Protein AF-A0A314LDI9-F1 (afdb_monomer_lite)

pLDDT: mean 83.43, std 11.86, range [40.5, 95.69]

Foldseek 3Di:
DVVVVVVLVVVVVVLCLVLLDDDDDDDDPDCVVSVVSVVVVCVVPDDQWDAAPVRDIDGDPVRVVVRVCVVVVCVVPPDDDPDPCVVVVVPDDPQDPVNVCVVPDQDDLVRVLVVLVPADLSDRDDVVRDGSVCCNVCVVPCSVVVSVVD

Organism: Nicotiana attenuata (NCBI:txid49451)

Secondary structure (DSSP, 8-state):
-HHHHHHHHHHHHHHHHHHT-----S--S-THHHHHHHHHHHHHH---EEE-TTS-EEESHHHHHHHHHHHHHHHHT-------THHHHTS-----HHHHHHHTSPPPHHHHHHHHHHS-TTPPP-TT---HHHHHHSHHHHHHHHHHH-

Radiu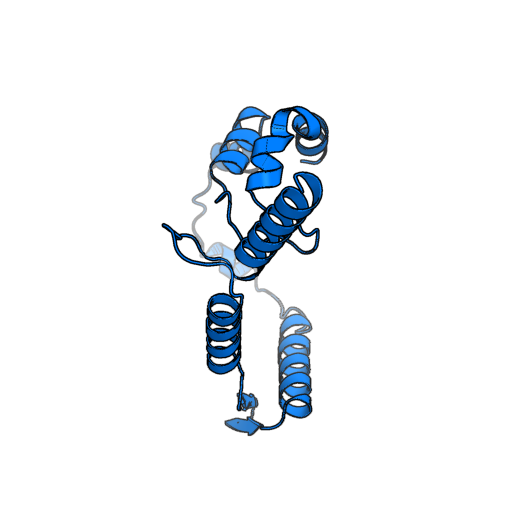s of gyration: 24.0 Å; chains: 1; bounding box: 59×50×47 Å

InterPro domains:
  IPR052343 Diverse Retrotransposon and Effector-Associated Protein [PTHR46890] (21-144)

Sequence (150 aa):
QAEYIKWMTMQDSILKQKANIKWFEEGDSNTKYFHSLIRERRRRLQIHKIKDHKERWVEGEDNIAKAAIRHFHKRYNIKHQFIDNDILECIPRTITEEDNIALTSIPNTEEIKDVVFEMGANSAAGPDGFNGTFFQKCWDIIKEDITNFV

Structure (mmCIF, N/CA/C/O backbone):
data_AF-A0A314LDI9-F1
#
_entry.id   AF-A0A314LDI9-F1
#
loop_
_atom_site.group_PDB
_atom_site.id
_atom_site.type_symbol
_atom_site.label_atom_id
_atom_site.label_alt_id
_atom_site.label_comp_id
_atom_site.label_asym_id
_atom_site.label_entity_id
_atom_site.label_seq_id
_atom_site.pdbx_PDB_ins_code
_atom_site.Cartn_x
_atom_site.Cartn_y
_atom_site.Cartn_z
_atom_site.occupancy
_atom_site.B_iso_or_equiv
_atom_site.auth_seq_id
_atom_site.auth_comp_id
_atom_site.auth_asym_id
_atom_site.auth_atom_id
_atom_site.pdbx_PDB_model_num
ATOM 1 N N . GLN A 1 1 ? 29.787 28.994 -0.633 1.00 59.50 1 GLN A N 1
ATOM 2 C CA . GLN A 1 1 ? 30.178 27.620 -0.228 1.00 59.50 1 GLN A CA 1
ATOM 3 C C . GLN A 1 1 ? 29.095 26.918 0.593 1.00 59.50 1 GLN A C 1
ATOM 5 O O . GLN A 1 1 ? 28.733 25.810 0.228 1.00 59.50 1 GLN A O 1
ATOM 10 N N . ALA A 1 2 ? 28.520 27.551 1.625 1.00 72.00 2 ALA A N 1
ATOM 11 C CA . ALA A 1 2 ? 27.464 26.945 2.451 1.00 72.00 2 ALA A CA 1
ATOM 12 C C . ALA A 1 2 ? 26.182 26.555 1.678 1.00 72.00 2 ALA A C 1
ATOM 14 O O . ALA A 1 2 ? 25.649 25.469 1.888 1.00 72.00 2 ALA A O 1
ATOM 15 N N . GLU A 1 3 ? 25.714 27.387 0.740 1.00 78.50 3 GLU A N 1
ATOM 16 C CA . GLU A 1 3 ? 24.519 27.065 -0.062 1.00 78.50 3 GLU A CA 1
ATOM 17 C C . GLU A 1 3 ? 24.718 25.853 -0.975 1.00 78.50 3 GLU A C 1
ATOM 19 O O . GLU A 1 3 ? 23.840 25.003 -1.076 1.00 78.50 3 GLU A O 1
ATOM 24 N N . TYR A 1 4 ? 25.889 25.737 -1.601 1.00 77.44 4 TYR A N 1
ATOM 25 C CA . TYR A 1 4 ? 26.214 24.608 -2.471 1.00 77.44 4 TYR A CA 1
ATOM 26 C C . TYR A 1 4 ? 26.200 23.279 -1.702 1.00 77.44 4 TYR A C 1
ATOM 28 O O . TYR A 1 4 ? 25.610 22.304 -2.161 1.00 77.44 4 TYR A O 1
ATOM 36 N N . ILE A 1 5 ? 26.780 23.261 -0.496 1.00 80.94 5 ILE A N 1
ATOM 37 C CA . ILE A 1 5 ? 26.771 22.082 0.382 1.00 80.94 5 ILE A CA 1
ATOM 38 C C . ILE A 1 5 ? 25.332 21.708 0.756 1.00 80.94 5 ILE A C 1
ATOM 40 O O . ILE A 1 5 ? 24.959 20.544 0.644 1.00 80.94 5 ILE A O 1
ATOM 44 N N . LYS A 1 6 ? 24.495 22.692 1.111 1.00 84.00 6 LYS A N 1
ATOM 45 C CA . LYS A 1 6 ? 23.076 22.468 1.430 1.00 84.00 6 LYS A CA 1
ATOM 46 C C . LYS A 1 6 ? 22.318 21.808 0.272 1.00 84.00 6 LYS A C 1
ATOM 48 O O . LYS A 1 6 ? 21.578 20.851 0.500 1.00 84.00 6 LYS A O 1
ATOM 53 N N . TRP A 1 7 ? 22.500 22.296 -0.956 1.00 82.69 7 TRP A N 1
ATOM 54 C CA . TRP A 1 7 ? 21.855 21.720 -2.140 1.00 82.69 7 TRP A CA 1
ATOM 55 C C . TRP A 1 7 ? 22.345 20.300 -2.441 1.00 82.69 7 TRP A C 1
ATOM 57 O O . TRP A 1 7 ? 21.522 19.436 -2.742 1.00 82.69 7 TRP A O 1
ATOM 67 N N . MET A 1 8 ? 23.643 20.031 -2.282 1.00 80.81 8 MET A N 1
ATOM 68 C CA . MET A 1 8 ? 24.206 18.686 -2.444 1.00 80.81 8 MET A CA 1
ATOM 69 C C . MET A 1 8 ? 23.630 17.695 -1.427 1.00 80.81 8 MET A C 1
ATOM 71 O O . MET A 1 8 ? 23.130 16.642 -1.815 1.00 80.81 8 MET A O 1
ATOM 75 N N . THR A 1 9 ? 23.588 18.058 -0.140 1.00 80.81 9 THR A N 1
ATOM 76 C CA . THR A 1 9 ? 22.991 17.206 0.903 1.00 80.81 9 THR A CA 1
ATOM 77 C C . THR A 1 9 ? 21.504 16.941 0.646 1.00 80.81 9 THR A C 1
ATOM 79 O O . THR A 1 9 ? 21.021 15.827 0.859 1.00 80.81 9 THR A O 1
ATOM 82 N N . MET A 1 10 ? 20.766 17.941 0.153 1.00 80.50 10 MET A N 1
ATOM 83 C CA . MET A 1 10 ? 19.355 17.786 -0.212 1.00 80.50 10 MET A CA 1
ATOM 84 C C . MET A 1 10 ? 19.176 16.818 -1.389 1.00 80.50 10 MET A C 1
ATOM 86 O O . MET A 1 10 ? 18.329 15.926 -1.336 1.00 80.50 10 MET A O 1
ATOM 90 N N . GLN A 1 11 ? 19.991 16.958 -2.436 1.00 81.00 11 GLN A N 1
ATOM 91 C CA . GLN A 1 11 ? 19.962 16.073 -3.597 1.00 81.00 11 GLN A CA 1
ATOM 92 C C . GLN A 1 11 ? 20.290 14.622 -3.214 1.00 81.00 11 GLN A C 1
ATOM 94 O O . GLN A 1 11 ? 19.584 13.707 -3.644 1.00 81.00 11 GLN A O 1
ATOM 99 N N . ASP A 1 12 ? 21.297 14.407 -2.368 1.00 77.19 12 ASP A N 1
ATOM 100 C CA . ASP A 1 12 ? 21.671 13.077 -1.879 1.00 77.19 12 ASP A CA 1
ATOM 101 C C . ASP A 1 12 ? 20.546 12.441 -1.046 1.00 77.19 12 ASP A C 1
ATOM 103 O O . ASP A 1 12 ? 20.223 11.263 -1.225 1.00 77.19 12 ASP A O 1
ATOM 107 N N . SER A 1 13 ? 19.873 13.231 -0.200 1.00 73.94 13 SER A N 1
ATOM 108 C CA . SER A 1 13 ? 18.698 12.789 0.564 1.00 73.94 13 SER A CA 1
ATOM 109 C C . SER A 1 13 ? 17.542 12.351 -0.349 1.00 73.94 13 SER A C 1
ATOM 111 O O . SER A 1 13 ? 16.964 11.275 -0.160 1.00 73.94 13 SER A O 1
ATOM 113 N N . ILE A 1 14 ? 17.251 13.121 -1.405 1.00 76.75 14 ILE A N 1
ATOM 114 C CA . ILE A 1 14 ? 16.222 12.779 -2.401 1.00 76.75 14 ILE A CA 1
ATOM 115 C C . ILE A 1 14 ? 16.591 11.493 -3.153 1.00 76.75 14 ILE A C 1
ATOM 117 O O . ILE A 1 14 ? 15.738 10.627 -3.365 1.00 76.75 14 ILE A O 1
ATOM 121 N N . LEU A 1 15 ? 17.853 11.336 -3.565 1.00 72.81 15 LEU A N 1
ATOM 122 C CA . LEU A 1 15 ? 18.318 10.130 -4.256 1.00 72.81 15 LEU A CA 1
ATOM 123 C C . LEU A 1 15 ? 18.247 8.893 -3.352 1.00 72.81 15 LEU A C 1
ATOM 125 O O . LEU A 1 15 ? 17.818 7.833 -3.815 1.00 72.81 15 LEU A O 1
ATOM 129 N N . LYS A 1 16 ? 18.574 9.033 -2.061 1.00 71.62 16 LYS A N 1
ATOM 130 C CA . LYS A 1 16 ? 18.418 7.977 -1.051 1.00 71.62 16 LYS A CA 1
ATOM 131 C C . LYS A 1 16 ? 16.961 7.536 -0.913 1.00 71.62 16 LYS A C 1
ATOM 133 O O . LYS A 1 16 ? 16.689 6.334 -0.937 1.00 71.62 16 LYS A O 1
ATOM 138 N N . GLN A 1 17 ? 16.029 8.488 -0.821 1.00 69.69 17 GLN A N 1
ATOM 139 C CA . GLN A 1 17 ? 14.594 8.189 -0.772 1.00 69.69 17 GLN A CA 1
ATOM 140 C C . GLN A 1 17 ? 14.125 7.476 -2.047 1.00 69.69 17 GLN A C 1
ATOM 142 O O . GLN A 1 17 ? 13.512 6.413 -1.963 1.00 69.69 17 GLN A O 1
ATOM 147 N N . LYS A 1 18 ? 14.489 7.987 -3.232 1.00 70.62 18 LYS A N 1
ATOM 148 C CA . LYS A 1 18 ? 14.150 7.357 -4.523 1.00 70.62 18 LYS A CA 1
ATOM 149 C C . LYS A 1 18 ? 14.707 5.937 -4.662 1.00 70.62 18 LYS A C 1
ATOM 151 O O . LYS A 1 18 ? 14.069 5.086 -5.278 1.00 70.62 18 LYS A O 1
ATOM 156 N N . ALA A 1 19 ? 15.890 5.671 -4.112 1.00 68.25 19 ALA A N 1
ATOM 157 C CA . ALA A 1 19 ? 16.511 4.350 -4.147 1.00 68.25 19 ALA A CA 1
ATOM 158 C C . ALA A 1 19 ? 15.940 3.371 -3.096 1.00 68.25 19 ALA A C 1
ATOM 160 O O . ALA A 1 19 ? 16.085 2.158 -3.268 1.00 68.25 19 ALA A O 1
ATOM 161 N N . ASN A 1 20 ? 15.255 3.876 -2.061 1.00 67.00 20 ASN A N 1
ATOM 162 C CA . ASN A 1 20 ? 14.732 3.130 -0.911 1.00 67.00 20 ASN A CA 1
ATOM 163 C C . ASN A 1 20 ? 15.824 2.332 -0.157 1.00 67.00 20 ASN A C 1
ATOM 165 O O . ASN A 1 20 ? 15.717 1.119 0.029 1.00 67.00 20 ASN A O 1
ATOM 169 N N . ILE A 1 21 ? 16.914 3.010 0.227 1.00 65.44 21 ILE A N 1
ATOM 170 C CA . ILE A 1 21 ? 18.075 2.412 0.916 1.00 65.44 21 ILE A CA 1
ATOM 171 C C . ILE A 1 21 ? 18.068 2.798 2.405 1.00 65.44 21 ILE A C 1
ATOM 173 O O . ILE A 1 21 ? 18.092 3.982 2.745 1.00 65.44 21 ILE A O 1
ATOM 177 N N . LYS A 1 22 ? 18.063 1.790 3.294 1.00 56.78 22 LYS A N 1
ATOM 178 C CA . LYS A 1 22 ? 17.978 1.963 4.760 1.00 56.78 22 LYS A CA 1
ATOM 179 C C . LYS A 1 22 ? 19.324 2.231 5.460 1.00 56.78 22 LYS A C 1
ATOM 181 O O . LYS A 1 22 ? 19.318 2.922 6.470 1.00 56.78 22 LYS A O 1
ATOM 186 N N . TRP A 1 23 ? 20.451 1.743 4.936 1.00 53.34 23 TRP A N 1
ATOM 187 C CA . TRP A 1 23 ? 21.769 1.822 5.591 1.00 53.34 23 TRP A CA 1
ATOM 188 C C . TRP A 1 23 ? 22.779 2.608 4.749 1.00 53.34 23 TRP A C 1
ATOM 190 O O . TRP A 1 23 ? 22.959 2.310 3.570 1.00 53.34 23 TRP A O 1
ATOM 200 N N . PHE A 1 24 ? 23.428 3.602 5.357 1.00 48.34 24 PHE A N 1
ATOM 201 C CA . PHE A 1 24 ? 24.658 4.209 4.847 1.00 48.34 24 PHE A CA 1
ATOM 202 C C . PHE A 1 24 ? 25.450 4.750 6.042 1.00 48.34 24 PHE A C 1
ATOM 204 O O . PHE A 1 24 ? 25.070 5.774 6.606 1.00 48.34 24 PHE A O 1
ATOM 211 N N . GLU A 1 25 ? 26.505 4.043 6.436 1.00 47.12 25 GLU A N 1
ATOM 212 C CA . GLU A 1 25 ? 27.633 4.649 7.140 1.00 47.12 25 GLU A CA 1
ATOM 213 C C . GLU A 1 25 ? 28.677 4.966 6.068 1.00 47.12 25 GLU A C 1
ATOM 215 O O . GLU A 1 25 ? 29.105 4.074 5.347 1.00 47.12 25 GLU A O 1
ATOM 220 N N . GLU A 1 26 ? 28.952 6.264 5.935 1.00 46.72 26 GLU A N 1
ATOM 221 C CA . GLU A 1 26 ? 30.139 6.904 5.355 1.00 46.72 26 GLU A CA 1
ATOM 222 C C . GLU A 1 26 ? 30.717 6.369 4.029 1.00 46.72 26 GLU A C 1
ATOM 224 O O . GLU A 1 26 ? 31.231 5.260 3.936 1.00 46.72 26 GLU A O 1
ATOM 229 N N . GLY A 1 27 ? 30.797 7.242 3.016 1.00 43.03 27 GLY A N 1
ATOM 230 C CA . GLY A 1 27 ? 31.787 7.050 1.951 1.00 43.03 27 GLY A CA 1
ATOM 231 C C . GLY A 1 27 ? 31.401 7.542 0.564 1.00 43.03 27 GLY A C 1
ATOM 232 O O . GLY A 1 27 ? 30.993 6.759 -0.283 1.00 43.03 27 GLY A O 1
ATOM 233 N N . ASP A 1 28 ? 31.673 8.824 0.344 1.00 40.50 28 ASP A N 1
ATOM 234 C CA . ASP A 1 28 ? 31.987 9.469 -0.935 1.00 40.50 28 ASP A CA 1
ATOM 235 C C . ASP A 1 28 ? 30.847 9.849 -1.905 1.00 40.50 28 ASP A C 1
ATOM 237 O O . ASP A 1 28 ? 30.054 9.047 -2.409 1.00 40.50 28 ASP A O 1
ATOM 241 N N . SER A 1 29 ? 30.839 11.149 -2.209 1.00 53.12 29 SER A N 1
ATOM 242 C CA . SER A 1 29 ? 30.027 11.826 -3.210 1.00 53.12 29 SER A CA 1
ATOM 243 C C . SER A 1 29 ? 30.452 11.392 -4.612 1.00 53.12 29 SER A C 1
ATOM 245 O O . SER A 1 29 ? 31.115 12.119 -5.349 1.00 53.12 29 SER A O 1
ATOM 247 N N . ASN A 1 30 ? 30.020 10.207 -5.032 1.00 50.53 30 ASN A N 1
ATOM 248 C CA . ASN A 1 30 ? 29.928 9.893 -6.447 1.00 50.53 30 ASN A CA 1
ATOM 249 C C . ASN A 1 30 ? 28.762 8.938 -6.696 1.00 50.53 30 ASN A C 1
ATOM 251 O O . ASN A 1 30 ? 28.803 7.744 -6.399 1.00 50.53 30 ASN A O 1
ATOM 255 N N . THR A 1 31 ? 27.715 9.488 -7.305 1.00 64.00 31 THR A N 1
ATOM 256 C CA . THR A 1 31 ? 26.414 8.891 -7.650 1.00 64.00 31 THR A CA 1
ATOM 257 C C . THR A 1 31 ? 26.471 7.540 -8.382 1.00 64.00 31 THR A C 1
ATOM 259 O O . THR A 1 31 ? 25.434 6.904 -8.568 1.00 64.00 31 THR A O 1
ATOM 262 N N . LYS A 1 32 ? 27.657 7.052 -8.772 1.00 68.44 32 LYS A N 1
ATOM 263 C CA . LYS A 1 32 ? 27.896 5.736 -9.385 1.00 68.44 32 LYS A CA 1
ATOM 264 C C . LYS A 1 32 ? 27.342 4.578 -8.558 1.00 68.44 32 LYS A C 1
ATOM 266 O O . LYS A 1 32 ? 26.793 3.664 -9.162 1.00 68.44 32 LYS A O 1
ATOM 271 N N . TYR A 1 33 ? 27.439 4.617 -7.226 1.00 71.31 33 TYR A N 1
ATOM 272 C CA . TYR A 1 33 ? 26.883 3.563 -6.365 1.00 71.31 33 TYR A CA 1
ATOM 273 C C . TYR A 1 33 ? 25.351 3.505 -6.451 1.00 71.31 33 TYR A C 1
ATOM 275 O O . TYR A 1 33 ? 24.765 2.461 -6.727 1.00 71.31 33 TYR A O 1
ATOM 283 N N . PHE A 1 34 ? 24.673 4.647 -6.322 1.00 70.06 34 PHE A N 1
ATOM 284 C CA . PHE A 1 34 ? 23.219 4.690 -6.479 1.00 70.06 34 PHE A CA 1
ATOM 285 C C . PHE A 1 34 ? 22.792 4.343 -7.907 1.00 70.06 34 PHE A C 1
ATOM 287 O O . PHE A 1 34 ? 21.841 3.590 -8.097 1.00 70.06 34 PHE A O 1
ATOM 294 N N . HIS A 1 35 ? 23.508 4.826 -8.926 1.00 77.88 35 HIS A N 1
ATOM 295 C CA . HIS A 1 35 ? 23.228 4.474 -10.316 1.00 77.88 35 HIS A CA 1
ATOM 296 C C . HIS A 1 35 ? 23.456 2.985 -10.603 1.00 77.88 35 HIS A C 1
ATOM 298 O O . HIS A 1 35 ? 22.672 2.406 -11.358 1.00 77.88 35 HIS A O 1
ATOM 304 N N . SER A 1 36 ? 24.469 2.346 -10.007 1.00 81.62 36 SER A N 1
ATOM 305 C CA . SER A 1 36 ? 24.709 0.909 -10.166 1.00 81.62 36 SER A CA 1
ATOM 306 C C . SER A 1 36 ? 23.609 0.092 -9.493 1.00 81.62 36 SER A C 1
ATOM 308 O O . SER A 1 36 ? 23.055 -0.792 -10.143 1.00 81.62 36 SER A O 1
ATOM 310 N N . LEU A 1 37 ? 23.194 0.456 -8.275 1.00 79.56 37 LEU A N 1
ATOM 311 C CA . LEU A 1 37 ? 22.068 -0.176 -7.583 1.00 79.56 37 LEU A CA 1
ATOM 312 C C . LEU A 1 37 ? 20.743 0.018 -8.327 1.00 79.56 37 LEU A C 1
ATOM 314 O O . LEU A 1 37 ? 19.985 -0.935 -8.503 1.00 79.56 37 LEU A O 1
ATOM 318 N N . ILE A 1 38 ? 20.458 1.230 -8.814 1.00 76.44 38 ILE A N 1
ATOM 319 C CA . ILE A 1 38 ? 19.265 1.510 -9.624 1.00 76.44 38 ILE A CA 1
ATOM 320 C C . ILE A 1 38 ? 19.305 0.684 -10.910 1.00 76.44 38 ILE A C 1
ATOM 322 O O . ILE A 1 38 ? 18.289 0.108 -11.294 1.00 76.44 38 ILE A O 1
ATOM 326 N N . ARG A 1 39 ? 20.459 0.593 -11.580 1.00 84.06 39 ARG A N 1
ATOM 327 C CA . ARG A 1 39 ? 20.619 -0.198 -12.806 1.00 84.06 39 ARG A CA 1
ATOM 328 C C . ARG A 1 39 ? 20.452 -1.690 -12.542 1.00 84.06 39 ARG A C 1
ATOM 330 O O . ARG A 1 39 ? 19.765 -2.355 -13.311 1.00 84.06 39 ARG A O 1
ATOM 337 N N . GLU A 1 40 ? 21.033 -2.210 -11.466 1.00 85.75 40 GLU A N 1
ATOM 338 C CA . GLU A 1 40 ? 20.868 -3.603 -11.056 1.00 85.75 40 GLU A CA 1
ATOM 339 C C . GLU A 1 40 ? 19.401 -3.898 -10.735 1.00 85.75 40 GLU A C 1
ATOM 341 O O . GLU A 1 40 ? 18.834 -4.863 -11.244 1.00 85.75 40 GLU A O 1
ATOM 346 N N . ARG A 1 41 ? 18.750 -3.025 -9.960 1.00 82.25 41 ARG A N 1
ATOM 347 C CA . ARG A 1 41 ? 17.328 -3.139 -9.634 1.00 82.25 41 ARG A CA 1
ATOM 348 C C . ARG A 1 41 ? 16.462 -3.096 -10.890 1.00 82.25 41 ARG A C 1
ATOM 350 O O . ARG A 1 41 ? 15.614 -3.965 -11.040 1.00 82.25 41 ARG A O 1
ATOM 357 N N . ARG A 1 42 ? 16.708 -2.162 -11.814 1.00 84.38 42 ARG A N 1
ATOM 358 C CA . ARG A 1 42 ? 16.018 -2.099 -13.115 1.00 84.38 42 ARG A CA 1
ATOM 359 C C . ARG A 1 42 ? 16.213 -3.383 -13.914 1.00 84.38 42 ARG A C 1
ATOM 361 O O . ARG A 1 42 ? 15.233 -3.917 -14.405 1.00 84.38 42 ARG A O 1
ATOM 368 N N . ARG A 1 43 ? 17.440 -3.912 -13.985 1.00 85.69 43 ARG A N 1
ATOM 369 C CA . ARG A 1 43 ? 17.732 -5.173 -14.684 1.00 85.69 43 ARG A CA 1
ATOM 370 C C . ARG A 1 43 ? 16.989 -6.356 -14.060 1.00 85.69 43 ARG A C 1
ATOM 372 O O . ARG A 1 43 ? 16.430 -7.160 -14.787 1.00 85.69 43 ARG A O 1
ATOM 379 N N . ARG A 1 44 ? 16.973 -6.466 -12.727 1.00 84.38 44 ARG A N 1
ATOM 380 C CA . ARG A 1 44 ? 16.276 -7.552 -12.010 1.00 84.38 44 ARG A CA 1
ATOM 381 C C . ARG A 1 44 ? 14.753 -7.457 -12.121 1.00 84.38 44 ARG A C 1
ATOM 383 O O . ARG A 1 44 ? 14.093 -8.485 -12.152 1.00 84.38 44 ARG A O 1
ATOM 390 N N . LEU A 1 45 ? 14.206 -6.241 -12.146 1.00 84.81 45 LEU A N 1
ATOM 391 C CA . LEU A 1 45 ? 12.763 -5.995 -12.237 1.00 84.81 45 LEU A CA 1
ATOM 392 C C . LEU A 1 45 ? 12.248 -5.937 -13.682 1.00 84.81 45 LEU A C 1
ATOM 394 O O . LEU A 1 45 ? 11.040 -5.839 -13.887 1.00 84.81 45 LEU A O 1
ATOM 398 N N . GLN A 1 46 ? 13.132 -5.979 -14.681 1.00 87.06 46 GLN A N 1
ATOM 399 C CA . GLN A 1 46 ? 12.726 -5.958 -16.078 1.00 87.06 46 GLN A CA 1
ATOM 400 C C . GLN A 1 46 ? 12.017 -7.266 -16.437 1.00 87.06 46 GLN A C 1
ATOM 402 O O . GLN A 1 46 ? 12.575 -8.358 -16.347 1.00 87.06 46 GLN A O 1
ATOM 407 N N . ILE A 1 47 ? 10.773 -7.143 -16.888 1.00 89.69 47 ILE A N 1
ATOM 408 C CA . ILE A 1 47 ? 9.989 -8.275 -17.368 1.00 89.69 47 ILE A CA 1
ATOM 409 C C . ILE A 1 47 ? 10.373 -8.520 -18.828 1.00 89.69 47 ILE A C 1
ATOM 411 O O . ILE A 1 47 ? 9.957 -7.785 -19.718 1.00 89.69 47 ILE A O 1
ATOM 415 N N . HIS A 1 48 ? 11.183 -9.550 -19.075 1.00 90.12 48 HIS A N 1
ATOM 416 C CA . HIS A 1 48 ? 11.640 -9.887 -20.428 1.00 90.12 48 HIS A CA 1
ATOM 417 C C . HIS A 1 48 ? 10.576 -10.604 -21.263 1.00 90.12 48 HIS A C 1
ATOM 419 O O . HIS A 1 48 ? 10.491 -10.394 -22.470 1.00 90.12 48 HIS A O 1
ATOM 425 N N . LYS A 1 49 ? 9.778 -11.462 -20.620 1.00 92.94 49 LYS A N 1
ATOM 426 C CA . LYS A 1 49 ? 8.716 -12.233 -21.265 1.00 92.94 49 LYS A CA 1
ATOM 427 C C . LYS A 1 49 ? 7.650 -12.655 -20.267 1.00 92.94 49 LYS A C 1
ATOM 429 O O . LYS A 1 49 ? 7.957 -12.916 -19.105 1.00 92.94 49 LYS A O 1
ATOM 434 N N . ILE A 1 50 ? 6.413 -12.769 -20.733 1.00 94.31 50 ILE A N 1
ATOM 435 C CA . ILE A 1 50 ? 5.280 -13.284 -19.950 1.00 94.31 50 ILE A CA 1
ATOM 436 C C . ILE A 1 50 ? 4.554 -14.375 -20.733 1.00 94.31 50 ILE A C 1
ATOM 438 O O . ILE A 1 50 ? 4.633 -14.403 -21.959 1.00 94.31 50 ILE A O 1
ATOM 442 N N . LYS A 1 51 ? 3.833 -15.267 -20.048 1.00 92.31 51 LYS A N 1
ATOM 443 C CA . LYS A 1 51 ? 2.910 -16.196 -20.713 1.00 92.31 51 LYS A CA 1
ATOM 444 C C . LYS A 1 51 ? 1.527 -15.567 -20.842 1.00 92.31 51 LYS A C 1
ATOM 446 O O . LYS A 1 51 ? 1.006 -15.008 -19.878 1.00 92.31 51 LYS A O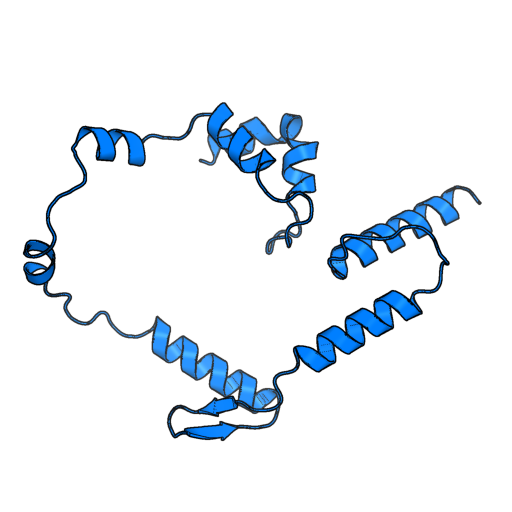 1
ATOM 451 N N . ASP A 1 52 ? 0.930 -15.665 -22.026 1.00 85.69 52 ASP A N 1
ATOM 452 C CA . ASP A 1 52 ? -0.473 -15.307 -22.218 1.00 85.69 52 ASP A CA 1
ATOM 453 C C . ASP A 1 52 ? -1.421 -16.406 -21.694 1.00 85.69 52 ASP A C 1
ATOM 455 O O . ASP A 1 52 ? -1.011 -17.488 -21.285 1.00 85.69 52 ASP A O 1
ATOM 459 N N . HIS A 1 53 ? -2.724 -16.125 -21.719 1.00 83.31 53 HIS A N 1
ATOM 460 C CA . HIS A 1 53 ? -3.794 -17.064 -21.351 1.00 83.31 53 HIS A CA 1
ATOM 461 C C . HIS A 1 53 ? -3.853 -18.349 -22.201 1.00 83.31 53 HIS A C 1
ATOM 463 O O . HIS A 1 53 ? -4.644 -19.231 -21.887 1.00 83.31 53 HIS A O 1
ATOM 469 N N . LYS A 1 54 ? -3.079 -18.436 -23.289 1.00 88.31 54 LYS A N 1
ATOM 470 C CA . LYS A 1 54 ? -2.921 -19.629 -24.133 1.00 88.31 54 LYS A CA 1
ATOM 471 C C . LYS A 1 54 ? -1.553 -20.288 -23.912 1.00 88.31 54 LYS A C 1
ATOM 473 O O . LYS A 1 54 ? -1.095 -21.032 -24.770 1.00 88.31 54 LYS A O 1
ATOM 478 N N . GLU A 1 55 ? -0.887 -19.955 -22.807 1.00 90.38 55 GLU A N 1
ATOM 479 C CA . GLU A 1 55 ? 0.446 -20.423 -22.417 1.00 90.38 55 GLU A CA 1
ATOM 480 C C . GLU A 1 55 ? 1.585 -20.065 -23.385 1.00 90.38 55 GLU A C 1
ATOM 482 O O . GLU A 1 55 ? 2.686 -20.613 -23.286 1.00 90.38 55 GLU A O 1
ATOM 487 N N . ARG A 1 56 ? 1.370 -19.107 -24.294 1.00 92.19 56 ARG A N 1
ATOM 488 C CA . ARG A 1 56 ? 2.391 -18.681 -25.258 1.00 92.19 56 ARG A CA 1
ATOM 489 C C . ARG A 1 56 ? 3.256 -17.583 -24.668 1.00 92.19 56 ARG A C 1
ATOM 491 O O . ARG A 1 56 ? 2.746 -16.662 -24.030 1.00 92.19 56 ARG A O 1
ATOM 498 N N . TRP A 1 57 ? 4.559 -17.657 -24.922 1.00 94.38 57 TRP A N 1
ATOM 499 C CA . TRP A 1 57 ? 5.489 -16.599 -24.543 1.00 94.38 57 TRP A CA 1
ATOM 500 C C . TRP A 1 57 ? 5.252 -15.344 -25.384 1.00 94.38 57 TRP A C 1
ATOM 502 O O . TRP A 1 57 ? 5.184 -15.400 -26.610 1.00 94.38 57 TRP A O 1
ATOM 512 N N . VAL A 1 58 ? 5.114 -14.215 -24.697 1.00 93.25 58 VAL A N 1
ATOM 513 C CA . V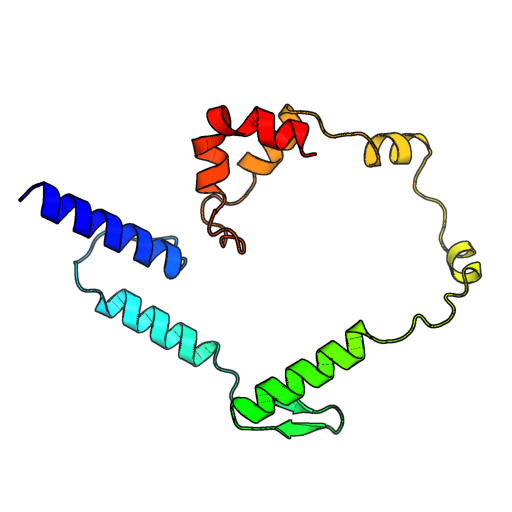AL A 1 58 ? 4.991 -12.877 -25.265 1.00 93.25 58 VAL A CA 1
ATOM 514 C C . VAL A 1 58 ? 6.238 -12.099 -24.880 1.00 93.25 58 VAL A C 1
ATOM 516 O O . VAL A 1 58 ? 6.554 -11.980 -23.695 1.00 93.25 58 VAL A O 1
ATOM 519 N N . GLU A 1 59 ? 6.917 -11.570 -25.891 1.00 93.56 59 GLU A N 1
ATOM 520 C CA . GLU A 1 59 ? 8.148 -10.793 -25.767 1.00 93.56 59 GLU A CA 1
ATOM 521 C C . GLU A 1 59 ? 7.966 -9.412 -26.414 1.00 93.56 59 GLU A C 1
ATOM 523 O O . GLU A 1 59 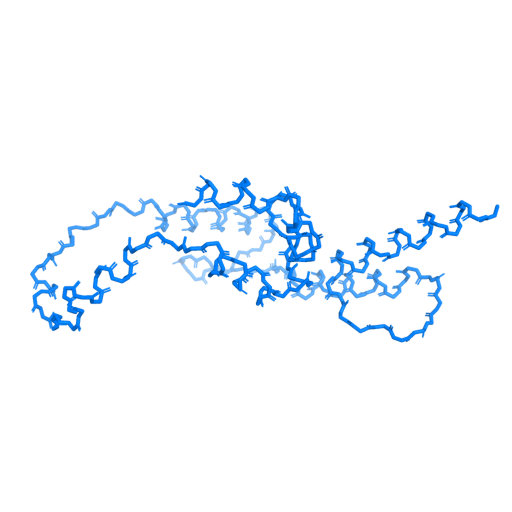? 7.100 -9.215 -27.277 1.00 93.56 59 GLU A O 1
ATOM 528 N N . GLY A 1 60 ? 8.791 -8.454 -25.991 1.00 92.75 60 GLY A N 1
ATOM 529 C CA . GLY A 1 60 ? 8.720 -7.057 -26.418 1.00 92.75 60 GLY A CA 1
ATOM 530 C C . GLY A 1 60 ? 7.851 -6.204 -25.494 1.00 92.75 60 GLY A C 1
ATOM 531 O O . GLY A 1 60 ? 6.742 -6.590 -25.127 1.00 92.75 60 GLY A O 1
ATOM 532 N N . GLU A 1 61 ? 8.365 -5.032 -25.127 1.00 89.44 61 GLU A N 1
ATOM 533 C CA . GLU A 1 61 ? 7.792 -4.151 -24.101 1.00 89.44 61 GLU A CA 1
ATOM 534 C C . GLU A 1 61 ? 6.330 -3.772 -24.397 1.00 89.44 61 GLU A C 1
ATOM 536 O O . GLU A 1 61 ? 5.454 -3.991 -23.559 1.00 89.44 61 GLU A O 1
ATOM 541 N N . ASP A 1 62 ? 6.032 -3.357 -25.632 1.00 92.62 62 ASP A N 1
ATOM 542 C CA . ASP A 1 62 ? 4.671 -3.011 -26.066 1.00 92.62 62 ASP A CA 1
ATOM 543 C C . ASP A 1 62 ? 3.701 -4.197 -26.010 1.00 92.62 62 ASP A C 1
ATOM 545 O O . ASP A 1 62 ? 2.527 -4.056 -25.655 1.00 92.62 62 ASP A O 1
ATOM 549 N N . ASN A 1 63 ? 4.173 -5.390 -26.376 1.00 92.12 63 ASN A N 1
ATOM 550 C CA . ASN A 1 63 ? 3.343 -6.590 -26.396 1.00 92.12 63 ASN A CA 1
ATOM 551 C C . ASN A 1 63 ? 3.054 -7.080 -24.978 1.00 92.12 63 ASN A C 1
ATOM 553 O O . ASN A 1 63 ? 1.920 -7.470 -24.686 1.00 92.12 63 ASN A O 1
ATOM 557 N N . ILE A 1 64 ? 4.060 -7.027 -24.101 1.00 93.62 64 ILE A N 1
ATOM 558 C CA . ILE A 1 64 ? 3.936 -7.329 -22.673 1.00 93.62 64 ILE A CA 1
ATOM 559 C C . ILE A 1 64 ? 2.943 -6.355 -22.032 1.00 93.62 64 ILE A C 1
ATOM 561 O O . ILE A 1 64 ? 2.004 -6.804 -21.373 1.00 93.62 64 ILE A O 1
ATOM 565 N N . ALA A 1 65 ? 3.069 -5.050 -22.298 1.00 92.69 65 ALA A N 1
ATOM 566 C CA . ALA A 1 65 ? 2.144 -4.032 -21.804 1.00 92.69 65 ALA A CA 1
ATOM 567 C C . ALA A 1 65 ? 0.700 -4.298 -22.264 1.00 92.69 65 ALA A C 1
ATOM 569 O O . ALA A 1 65 ? -0.211 -4.394 -21.440 1.00 92.69 65 ALA A O 1
ATOM 570 N N . LYS A 1 66 ? 0.478 -4.523 -23.568 1.00 93.25 66 LYS A N 1
ATOM 571 C CA . LYS A 1 66 ? -0.852 -4.854 -24.119 1.00 93.25 66 LYS A CA 1
ATOM 572 C C . LYS A 1 66 ? -1.435 -6.130 -23.514 1.00 93.25 66 LYS A C 1
ATOM 574 O O . LYS A 1 66 ? -2.634 -6.202 -23.240 1.00 93.25 66 LYS A O 1
ATOM 579 N N . ALA A 1 67 ? -0.610 -7.157 -23.325 1.00 92.56 67 ALA A N 1
ATOM 580 C CA . ALA A 1 67 ? -1.040 -8.418 -22.737 1.00 92.56 67 ALA A CA 1
ATOM 581 C C . ALA A 1 67 ? -1.413 -8.267 -21.254 1.00 92.56 67 ALA A C 1
ATOM 583 O O . ALA A 1 67 ? -2.440 -8.818 -20.849 1.00 92.56 67 ALA A O 1
ATOM 584 N N . ALA A 1 68 ? -0.653 -7.485 -20.482 1.00 91.44 68 ALA A N 1
ATOM 585 C CA . ALA A 1 68 ? -0.968 -7.157 -19.093 1.00 91.44 68 ALA A CA 1
ATOM 586 C C . ALA A 1 68 ? -2.278 -6.362 -18.985 1.00 91.44 68 ALA A C 1
ATOM 588 O O . ALA A 1 68 ? -3.177 -6.771 -18.248 1.00 91.44 68 ALA A O 1
ATOM 589 N N . ILE A 1 69 ? -2.437 -5.300 -19.786 1.00 92.50 69 ILE A N 1
ATOM 590 C CA . ILE A 1 69 ? -3.670 -4.497 -19.833 1.00 92.50 69 ILE A CA 1
ATOM 591 C C . ILE A 1 69 ? -4.868 -5.394 -20.137 1.00 92.50 69 ILE A C 1
ATOM 593 O O . ILE A 1 69 ? -5.844 -5.389 -19.396 1.00 92.50 69 ILE A O 1
ATOM 597 N N . ARG A 1 70 ? -4.788 -6.227 -21.181 1.00 91.25 70 ARG A N 1
ATOM 598 C CA . ARG A 1 70 ? -5.874 -7.147 -21.545 1.00 91.25 70 ARG A CA 1
ATOM 599 C C . ARG A 1 70 ? -6.201 -8.134 -20.422 1.00 91.25 70 ARG A C 1
ATOM 601 O O . ARG A 1 70 ? -7.375 -8.420 -20.200 1.00 91.25 70 ARG A O 1
ATOM 608 N N . HIS A 1 71 ? -5.188 -8.674 -19.743 1.00 90.00 71 HIS A N 1
ATOM 609 C CA . HIS A 1 71 ? -5.380 -9.613 -18.638 1.00 90.00 71 HIS A CA 1
ATOM 610 C C . HIS A 1 71 ? -6.158 -8.967 -17.488 1.00 90.00 71 HIS A C 1
ATOM 612 O O . HIS A 1 71 ? -7.203 -9.482 -17.089 1.00 90.00 71 HIS A O 1
ATOM 618 N N . PHE A 1 72 ? -5.688 -7.820 -16.995 1.00 91.19 72 PHE A N 1
ATOM 619 C CA . PHE A 1 72 ? -6.331 -7.128 -15.881 1.00 91.19 72 PHE A CA 1
ATOM 620 C C . PHE A 1 72 ? -7.676 -6.526 -16.277 1.00 91.19 72 PHE A C 1
ATOM 622 O O . PHE A 1 72 ? -8.637 -6.677 -15.532 1.00 91.19 72 PHE A O 1
ATOM 629 N N . HIS A 1 73 ? -7.802 -5.963 -17.480 1.00 91.50 73 HIS A N 1
ATOM 630 C CA . HIS A 1 73 ? -9.087 -5.497 -17.996 1.00 91.50 73 HIS A CA 1
ATOM 631 C C . HIS A 1 73 ? -10.110 -6.633 -18.022 1.00 91.50 73 HIS A C 1
ATOM 633 O O . HIS A 1 73 ? -11.239 -6.451 -17.582 1.00 91.50 73 HIS A O 1
ATOM 639 N N . LYS A 1 74 ? -9.736 -7.828 -18.494 1.00 89.19 74 LYS A N 1
ATOM 640 C CA . LYS A 1 74 ? -10.641 -8.980 -18.457 1.00 89.19 74 LYS A CA 1
ATOM 641 C C . LYS A 1 74 ? -11.004 -9.356 -17.021 1.00 89.19 74 LYS A C 1
ATOM 643 O O . LYS A 1 74 ? -12.173 -9.605 -16.775 1.00 89.19 74 LYS A O 1
ATOM 648 N N . ARG A 1 75 ? -10.027 -9.410 -16.108 1.00 87.44 75 ARG A N 1
ATOM 649 C CA . ARG A 1 75 ? -10.216 -9.848 -14.714 1.00 87.44 75 ARG A CA 1
ATOM 650 C C . ARG A 1 75 ? -11.085 -8.893 -13.892 1.00 87.44 75 ARG A C 1
ATOM 652 O O . ARG A 1 75 ? -11.917 -9.364 -13.130 1.00 87.44 75 ARG A O 1
ATOM 659 N N . TYR A 1 76 ? -10.908 -7.586 -14.057 1.00 86.50 76 TYR A N 1
ATOM 660 C CA . TYR A 1 76 ? -11.658 -6.575 -13.306 1.00 86.50 76 TYR A CA 1
ATOM 661 C C . TYR A 1 76 ? -13.008 -6.217 -13.936 1.00 86.50 76 TYR A C 1
ATOM 663 O O . TYR A 1 76 ? -13.860 -5.671 -13.252 1.00 86.50 76 TYR A O 1
ATOM 671 N N . ASN A 1 77 ? -13.237 -6.565 -15.207 1.00 87.00 77 ASN A N 1
ATOM 672 C CA . ASN A 1 77 ? -14.536 -6.402 -15.872 1.00 87.00 77 ASN A CA 1
ATOM 673 C C . ASN A 1 77 ? -15.303 -7.728 -16.010 1.00 87.00 77 ASN A C 1
ATOM 675 O O . ASN A 1 77 ? -16.182 -7.855 -16.868 1.00 87.00 77 ASN A O 1
ATOM 679 N N . ILE A 1 78 ? -14.971 -8.742 -15.201 1.00 82.88 78 ILE A N 1
ATOM 680 C CA . ILE A 1 78 ? -15.819 -9.931 -15.085 1.00 82.88 78 ILE A CA 1
ATOM 681 C C . ILE A 1 78 ? -17.141 -9.455 -14.486 1.00 82.88 78 ILE A C 1
ATOM 683 O O . ILE A 1 78 ? -17.174 -8.995 -13.347 1.00 82.88 78 ILE A O 1
ATOM 687 N N . LYS A 1 79 ? -18.230 -9.548 -15.259 1.00 77.62 79 LYS A N 1
ATOM 688 C CA . LYS A 1 79 ? -19.579 -9.310 -14.733 1.00 77.62 79 LYS A CA 1
ATOM 689 C C . LYS A 1 79 ? -19.769 -10.233 -13.535 1.00 77.62 79 LYS A C 1
ATOM 691 O O . LYS A 1 79 ? -19.493 -11.426 -13.676 1.00 77.62 79 LYS A O 1
ATOM 696 N N . HIS A 1 80 ? -20.189 -9.687 -12.391 1.00 68.44 80 HIS A N 1
ATOM 697 C CA . HIS A 1 80 ? -20.509 -10.492 -11.216 1.00 68.44 80 HIS A CA 1
ATOM 698 C C . HIS A 1 80 ? -21.367 -11.675 -11.658 1.00 68.44 80 HIS A C 1
ATOM 700 O O . HIS A 1 80 ? -22.453 -11.502 -12.213 1.00 68.44 80 HIS A O 1
ATOM 706 N N . GLN A 1 81 ? -20.816 -12.875 -11.490 1.00 68.38 81 GLN A N 1
ATOM 707 C CA . GLN A 1 81 ? -21.633 -14.072 -11.532 1.00 68.38 81 GLN A CA 1
ATOM 708 C C . GLN A 1 81 ? -22.586 -13.977 -10.344 1.00 68.38 81 GLN A C 1
ATOM 710 O O . GLN A 1 81 ? -22.235 -13.363 -9.335 1.00 68.38 81 GLN A O 1
ATOM 715 N N . PHE A 1 82 ? -23.789 -14.526 -10.492 1.00 71.94 82 PHE A N 1
ATOM 716 C CA . PHE A 1 82 ? -24.722 -14.655 -9.379 1.00 71.94 82 PHE A CA 1
ATOM 717 C C . PHE A 1 82 ? -23.965 -15.272 -8.198 1.00 71.94 82 PHE A C 1
ATOM 719 O O . PHE A 1 82 ? -23.495 -16.405 -8.293 1.00 71.94 82 PHE A O 1
ATOM 726 N N . ILE A 1 83 ? -23.766 -14.486 -7.141 1.00 72.06 83 ILE A N 1
ATOM 727 C CA . ILE A 1 83 ? -23.265 -15.002 -5.876 1.00 72.06 83 ILE A CA 1
ATOM 728 C C . ILE A 1 83 ? -24.489 -15.627 -5.235 1.00 72.06 83 ILE A C 1
ATOM 730 O O . ILE A 1 83 ? -25.438 -14.923 -4.891 1.00 72.06 83 ILE A O 1
ATOM 734 N N . ASP A 1 84 ? -24.493 -16.950 -5.180 1.00 78.06 84 ASP A N 1
ATOM 735 C CA . ASP A 1 84 ? -25.476 -17.679 -4.405 1.00 78.06 84 ASP A CA 1
ATOM 736 C C . ASP A 1 84 ? -25.237 -17.354 -2.927 1.00 78.06 84 ASP A C 1
ATOM 738 O O . ASP A 1 84 ? -24.238 -17.782 -2.348 1.00 78.06 84 ASP A O 1
ATOM 742 N N . ASN A 1 85 ? -26.095 -16.515 -2.346 1.00 79.12 85 ASN A N 1
ATOM 743 C CA . ASN A 1 85 ? -25.970 -16.113 -0.948 1.00 79.12 85 ASN A CA 1
ATOM 744 C C . ASN A 1 85 ? -26.270 -17.274 0.006 1.00 79.12 85 ASN A C 1
ATOM 746 O O . ASN A 1 85 ? -25.856 -17.200 1.161 1.00 79.12 85 ASN A O 1
ATOM 750 N N . ASP A 1 86 ? -26.885 -18.359 -0.472 1.00 84.06 86 ASP A N 1
ATOM 751 C CA . ASP A 1 86 ? -27.168 -19.543 0.338 1.00 84.06 86 ASP A CA 1
ATOM 752 C C . ASP A 1 86 ? -25.852 -20.202 0.802 1.00 84.06 86 ASP A C 1
ATOM 754 O O . ASP A 1 86 ? -25.778 -20.793 1.879 1.00 84.06 86 ASP A O 1
ATOM 758 N N . ILE A 1 87 ? -24.745 -20.016 0.063 1.00 83.44 87 ILE A N 1
ATOM 759 C CA . ILE A 1 87 ? -23.417 -20.482 0.500 1.00 83.44 87 ILE A CA 1
ATOM 760 C C . ILE A 1 87 ? -22.935 -19.776 1.775 1.00 83.44 87 ILE A C 1
ATOM 762 O O . ILE A 1 87 ? -22.141 -20.338 2.531 1.00 83.44 87 ILE A O 1
ATOM 766 N N . LEU A 1 88 ? -23.400 -18.547 2.025 1.00 82.06 88 LEU A N 1
ATOM 767 C CA . LEU A 1 88 ? -23.034 -17.783 3.215 1.00 82.06 88 LEU A CA 1
ATOM 768 C C . LEU A 1 88 ? -23.730 -18.334 4.463 1.00 82.06 88 LEU A C 1
ATOM 770 O O . LEU A 1 88 ? -23.194 -18.174 5.555 1.00 82.06 88 LEU A O 1
ATOM 774 N N . GLU A 1 89 ? -24.852 -19.047 4.317 1.00 84.12 89 GLU A N 1
ATOM 775 C CA . GLU A 1 89 ? -25.516 -19.731 5.436 1.00 84.12 89 GLU A CA 1
ATOM 776 C C . GLU A 1 89 ? -24.659 -20.869 6.011 1.00 84.12 89 GLU A C 1
ATOM 778 O O . GLU A 1 89 ? -24.784 -21.217 7.184 1.00 84.12 89 GLU A O 1
ATOM 783 N N . CYS A 1 90 ? -23.731 -21.418 5.217 1.00 85.88 90 CYS A N 1
ATOM 784 C CA . CYS A 1 90 ? -22.764 -22.414 5.683 1.00 85.88 90 CYS A CA 1
ATOM 785 C C . CYS A 1 90 ? -21.642 -21.807 6.545 1.00 85.88 90 CYS A C 1
ATOM 787 O O . CYS A 1 90 ? -20.864 -22.551 7.147 1.00 85.88 90 CYS A O 1
ATOM 789 N N . ILE A 1 91 ? -21.514 -20.476 6.587 1.00 86.00 91 ILE A N 1
ATOM 790 C CA . ILE A 1 91 ?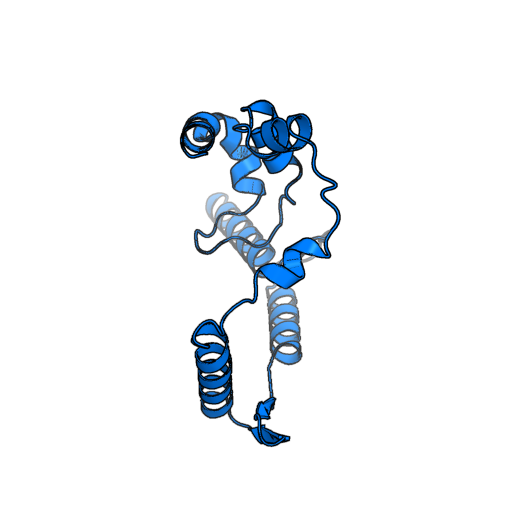 -20.479 -19.783 7.353 1.00 86.00 91 ILE A CA 1
ATOM 791 C C . ILE A 1 91 ? -21.044 -19.462 8.742 1.00 86.00 91 ILE A C 1
ATOM 793 O O . ILE A 1 91 ? -22.002 -18.696 8.855 1.00 86.00 91 ILE A O 1
ATOM 797 N N . PRO A 1 92 ? -20.464 -20.005 9.828 1.00 87.69 92 PRO A N 1
ATOM 798 C CA . PRO A 1 92 ? -20.958 -19.726 11.167 1.00 87.69 92 PRO A CA 1
ATOM 799 C C . PRO A 1 92 ? -20.781 -18.243 11.512 1.00 87.69 92 PRO A C 1
ATOM 801 O O . PRO A 1 92 ? -19.695 -17.669 11.363 1.00 87.69 92 PRO A O 1
ATOM 804 N N . ARG A 1 93 ? -21.848 -17.622 12.028 1.00 85.69 93 ARG A N 1
ATOM 805 C CA . ARG A 1 93 ? -21.795 -16.246 12.528 1.00 85.69 93 ARG A CA 1
ATOM 806 C C . ARG A 1 93 ? -20.915 -16.203 13.775 1.00 85.69 93 ARG A C 1
ATOM 808 O O . ARG A 1 93 ? -21.317 -16.646 14.844 1.00 85.69 93 ARG A O 1
ATOM 815 N N . THR A 1 94 ? -19.703 -15.690 13.597 1.00 88.81 94 THR A N 1
ATOM 816 C CA . THR A 1 94 ? -18.676 -15.621 14.652 1.00 88.81 94 THR A CA 1
ATOM 817 C C . THR A 1 94 ? -18.531 -14.205 15.218 1.00 88.81 94 THR A C 1
ATOM 819 O O . THR A 1 94 ? -18.029 -14.038 16.319 1.00 88.81 94 THR A O 1
ATOM 822 N N . ILE A 1 95 ? -19.000 -13.196 14.477 1.00 91.06 95 ILE A N 1
ATOM 823 C CA . ILE A 1 95 ? -18.976 -11.784 14.870 1.00 91.06 95 ILE A CA 1
ATOM 824 C C . ILE A 1 95 ? -20.251 -11.482 15.662 1.00 91.06 95 ILE A C 1
ATOM 826 O O . ILE A 1 95 ? -21.367 -11.652 15.145 1.00 91.06 95 ILE A O 1
ATOM 830 N N . THR A 1 96 ? -20.072 -11.070 16.915 1.00 93.62 96 THR A N 1
ATOM 831 C CA . THR A 1 96 ? -21.156 -10.634 17.802 1.00 93.62 96 THR A CA 1
ATOM 832 C C . THR A 1 96 ? -21.651 -9.238 17.425 1.00 93.62 96 THR A C 1
ATOM 834 O O . THR A 1 96 ? -21.059 -8.554 16.588 1.00 93.62 96 THR A O 1
ATOM 837 N N . GLU A 1 97 ? -22.770 -8.806 18.003 1.00 93.31 97 GLU A N 1
ATOM 838 C CA . GLU A 1 97 ? -23.253 -7.442 17.764 1.00 93.31 97 GLU A CA 1
ATOM 839 C C . GLU A 1 97 ? -22.282 -6.418 18.363 1.00 93.31 97 GLU A C 1
ATOM 841 O O . GLU A 1 97 ? -21.994 -5.392 17.752 1.00 93.31 97 GLU A O 1
ATOM 846 N N . GLU A 1 98 ? -21.700 -6.747 19.514 1.00 94.50 98 GLU A N 1
ATOM 847 C CA . GLU A 1 98 ? -20.674 -5.962 20.185 1.00 94.50 98 GLU A CA 1
ATOM 848 C C . GLU A 1 98 ? -19.413 -5.816 19.321 1.00 94.50 98 GLU A C 1
ATOM 850 O O . GLU A 1 98 ? -18.907 -4.703 19.163 1.00 94.50 98 GLU A O 1
ATOM 855 N N . ASP A 1 99 ? -18.945 -6.906 18.700 1.00 94.06 99 ASP A N 1
ATOM 856 C CA . ASP A 1 99 ? -17.821 -6.860 17.755 1.00 94.06 99 ASP A CA 1
ATOM 857 C C . ASP A 1 99 ? -18.146 -5.970 16.555 1.00 94.06 99 ASP A C 1
ATOM 859 O O . ASP A 1 99 ? -17.308 -5.194 16.102 1.00 94.06 99 ASP A O 1
ATOM 863 N N . ASN A 1 100 ? -19.370 -6.065 16.031 1.00 93.31 100 ASN A N 1
ATOM 864 C CA . ASN A 1 100 ? -19.787 -5.284 14.876 1.00 93.31 100 ASN A CA 1
ATOM 865 C C . ASN A 1 100 ? -19.842 -3.784 15.206 1.00 93.31 100 ASN A C 1
ATOM 867 O O . ASN A 1 100 ? -19.375 -2.964 14.417 1.00 93.31 100 ASN A O 1
ATOM 871 N N . ILE A 1 101 ? -20.342 -3.421 16.391 1.00 94.81 101 ILE A N 1
ATOM 872 C CA . ILE A 1 101 ? -20.326 -2.038 16.890 1.00 94.81 101 ILE A CA 1
ATOM 873 C C . ILE A 1 101 ? -18.885 -1.535 17.023 1.00 94.81 101 ILE A C 1
ATOM 875 O O . ILE A 1 101 ? -18.586 -0.424 16.591 1.00 94.81 101 ILE A O 1
ATOM 879 N N . ALA A 1 102 ? -17.980 -2.349 17.569 1.00 92.25 102 ALA A N 1
ATOM 880 C CA . ALA A 1 102 ? -16.576 -1.974 17.709 1.00 92.25 102 ALA A CA 1
ATOM 881 C C . ALA A 1 102 ? -15.885 -1.792 16.342 1.00 92.25 102 ALA A C 1
ATOM 883 O O . ALA A 1 102 ? -15.246 -0.769 16.105 1.00 92.25 102 ALA A O 1
ATOM 884 N N . LEU A 1 103 ? -16.065 -2.736 15.412 1.00 91.56 103 LEU A N 1
ATOM 885 C CA . LEU A 1 103 ? -15.464 -2.713 14.069 1.00 91.56 103 LEU A CA 1
ATOM 886 C C . LEU A 1 103 ? -15.998 -1.588 13.172 1.00 91.56 103 LEU A C 1
ATOM 888 O O . LEU A 1 103 ? -15.321 -1.194 12.224 1.00 91.56 103 LEU A O 1
ATOM 892 N N . THR A 1 104 ? -17.212 -1.102 13.439 1.00 92.44 104 THR A N 1
ATOM 893 C CA . THR A 1 104 ? -17.848 -0.008 12.684 1.00 92.44 104 THR A CA 1
ATOM 894 C C . THR A 1 104 ? -17.742 1.347 13.378 1.00 92.44 104 THR A C 1
ATOM 896 O O . THR A 1 104 ? -18.233 2.345 12.847 1.00 92.44 104 THR A O 1
ATOM 899 N N . SER A 1 105 ? -17.104 1.401 14.549 1.00 92.31 105 SER A N 1
ATOM 900 C CA . SER A 1 105 ? -16.877 2.656 15.254 1.00 92.31 105 SER A CA 1
ATOM 901 C C . SER A 1 105 ? -15.892 3.551 14.496 1.00 92.31 105 SER A C 1
ATOM 903 O O . SER A 1 105 ? -14.971 3.076 13.830 1.00 92.31 105 SER A O 1
ATOM 905 N N . ILE A 1 106 ? -16.115 4.865 14.573 1.00 91.06 106 ILE A N 1
ATOM 906 C CA . ILE A 1 106 ? -15.191 5.856 14.015 1.00 91.06 106 ILE A CA 1
ATOM 907 C C . ILE A 1 106 ? -13.944 5.865 14.906 1.00 91.06 106 ILE A C 1
ATOM 909 O O . ILE A 1 106 ? -14.096 6.026 16.123 1.00 91.06 106 ILE A O 1
ATOM 913 N N . PRO A 1 107 ? -12.738 5.701 14.336 1.00 92.50 107 PRO A N 1
ATOM 914 C CA . PRO A 1 107 ? -11.519 5.698 15.123 1.00 92.50 107 PRO A CA 1
ATOM 915 C C . PRO A 1 107 ? -11.296 7.063 15.769 1.00 92.50 107 PRO A C 1
ATOM 917 O O . PRO A 1 107 ? -11.596 8.110 15.191 1.00 92.50 107 PRO A O 1
ATOM 920 N N . ASN A 1 108 ? -10.749 7.058 16.978 1.00 92.50 108 ASN A N 1
ATOM 921 C CA . ASN A 1 108 ? -10.411 8.298 17.670 1.00 92.50 108 ASN A CA 1
ATOM 922 C C . ASN A 1 108 ? -9.049 8.859 17.215 1.00 92.50 108 ASN A C 1
ATOM 924 O O . ASN A 1 108 ? -8.255 8.193 16.547 1.00 92.50 108 ASN A O 1
ATOM 928 N N . THR A 1 109 ? -8.765 10.108 17.586 1.00 93.50 109 THR A N 1
ATOM 929 C CA . THR A 1 109 ? -7.527 10.803 17.203 1.00 93.50 109 THR A CA 1
ATOM 930 C C . THR A 1 109 ? -6.270 10.062 17.661 1.00 93.50 109 THR A C 1
ATOM 932 O O . THR A 1 109 ? -5.274 10.040 16.937 1.00 93.50 109 THR A O 1
ATOM 935 N N . GLU A 1 110 ? -6.294 9.462 18.852 1.00 93.94 110 GLU A N 1
ATOM 936 C CA . GLU A 1 110 ? -5.189 8.66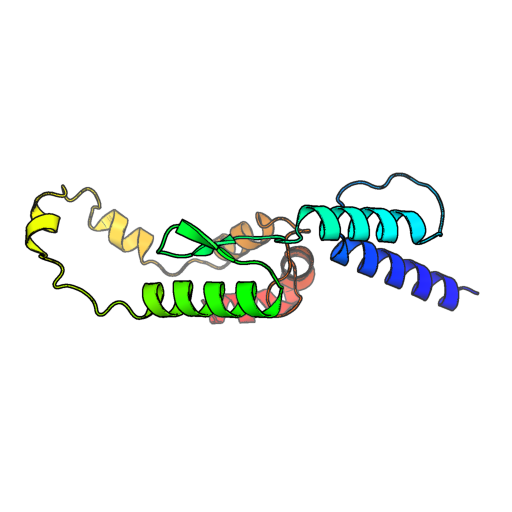4 19.382 1.00 93.94 110 GLU A CA 1
ATOM 937 C C . GLU A 1 110 ? -4.949 7.394 18.553 1.00 93.94 110 GLU A C 1
ATOM 939 O O . GLU A 1 110 ? -3.810 7.136 18.179 1.00 93.94 110 GLU A O 1
ATOM 944 N N . GLU A 1 111 ? -5.995 6.659 18.175 1.00 93.44 111 GLU A N 1
ATOM 945 C CA . GLU A 1 111 ? -5.896 5.476 17.309 1.00 93.44 111 GLU A CA 1
ATOM 946 C C . GLU A 1 111 ? -5.325 5.832 15.934 1.00 93.44 111 GLU A C 1
ATOM 948 O O . GLU A 1 111 ? -4.418 5.162 15.436 1.00 93.44 111 GLU A O 1
ATOM 953 N N . ILE A 1 112 ? -5.803 6.928 15.334 1.00 93.75 112 ILE A N 1
ATOM 954 C CA . ILE A 1 112 ? -5.276 7.424 14.056 1.00 93.75 112 ILE A CA 1
ATOM 955 C C . ILE A 1 112 ? -3.790 7.767 14.205 1.00 93.75 112 ILE A C 1
ATOM 957 O O . ILE A 1 112 ? -2.974 7.409 13.349 1.00 93.75 112 ILE A O 1
ATOM 961 N N . LYS A 1 113 ? -3.417 8.441 15.298 1.00 94.38 113 LYS A N 1
ATOM 962 C CA . LYS A 1 113 ? -2.025 8.792 15.577 1.00 94.38 113 LYS A CA 1
ATOM 963 C C . LYS A 1 113 ? -1.157 7.547 15.717 1.00 94.38 113 LYS A C 1
ATOM 965 O O . LYS A 1 113 ? -0.099 7.487 15.095 1.00 94.38 113 LYS A O 1
ATOM 970 N N . ASP A 1 114 ? -1.585 6.567 16.500 1.00 94.75 114 ASP A N 1
ATOM 971 C CA . ASP A 1 114 ? -0.812 5.353 16.746 1.00 94.75 114 ASP A CA 1
ATOM 972 C C . ASP A 1 114 ? -0.538 4.608 15.437 1.00 94.75 114 ASP A C 1
ATOM 974 O O . ASP A 1 114 ? 0.613 4.272 15.155 1.00 94.75 114 ASP A O 1
ATOM 978 N N . VAL A 1 115 ? -1.543 4.488 14.563 1.00 92.06 115 VAL A N 1
ATOM 979 C CA . VAL A 1 115 ? -1.375 3.900 13.225 1.00 92.06 115 VAL A CA 1
ATOM 980 C C . VAL A 1 115 ? -0.374 4.698 12.383 1.00 92.06 115 VAL A C 1
ATOM 982 O O . VAL A 1 115 ? 0.527 4.118 11.773 1.00 92.06 115 VAL A O 1
ATOM 985 N N . VAL A 1 116 ? -0.465 6.032 12.368 1.00 91.75 116 VAL A N 1
ATOM 986 C CA . VAL A 1 116 ? 0.473 6.897 11.625 1.00 91.75 116 VAL A CA 1
ATOM 987 C C . VAL A 1 116 ? 1.915 6.754 12.130 1.00 91.75 116 VAL A C 1
ATOM 989 O O . VAL A 1 116 ? 2.867 6.815 11.343 1.00 91.75 116 VAL A O 1
ATOM 992 N N . PHE A 1 117 ? 2.108 6.550 13.432 1.00 93.25 117 PHE A N 1
ATOM 993 C CA . PHE A 1 117 ? 3.432 6.369 14.029 1.00 93.25 117 PHE A CA 1
ATOM 994 C C . PHE A 1 117 ? 3.952 4.928 13.925 1.00 93.25 117 PHE A C 1
ATOM 996 O O . PHE A 1 117 ? 5.168 4.734 13.879 1.00 93.25 117 PHE A O 1
ATOM 1003 N N . GLU A 1 118 ? 3.070 3.936 13.790 1.00 92.12 118 GLU A N 1
ATOM 1004 C CA . GLU A 1 118 ? 3.433 2.554 13.459 1.00 92.12 118 GLU A CA 1
ATOM 1005 C C . GLU A 1 118 ? 3.848 2.404 11.984 1.00 92.12 118 GLU A C 1
ATOM 1007 O O . GLU A 1 118 ? 4.682 1.555 11.642 1.00 92.12 118 GLU A O 1
ATOM 1012 N N . MET A 1 119 ? 3.340 3.265 11.093 1.00 87.69 119 MET A N 1
ATOM 1013 C CA . MET A 1 119 ? 3.774 3.287 9.696 1.00 87.69 119 MET A CA 1
ATOM 1014 C C . MET A 1 119 ? 5.300 3.420 9.590 1.00 87.69 119 MET A C 1
ATOM 1016 O O . MET A 1 119 ? 5.948 4.252 10.224 1.00 87.69 119 MET A O 1
ATOM 1020 N N . GLY A 1 120 ? 5.912 2.639 8.699 1.00 87.06 120 GLY A N 1
ATOM 1021 C CA . GLY A 1 120 ? 7.346 2.762 8.457 1.00 87.06 120 GLY A CA 1
ATOM 1022 C C . GLY A 1 120 ? 7.695 4.164 7.941 1.00 87.06 120 GLY A C 1
ATOM 1023 O O . GLY A 1 120 ? 7.248 4.550 6.860 1.00 87.06 120 GLY A O 1
ATOM 1024 N N . ALA A 1 121 ? 8.548 4.908 8.649 1.00 83.81 121 ALA A N 1
ATOM 1025 C CA . ALA A 1 121 ? 8.924 6.275 8.262 1.00 83.81 121 ALA A CA 1
ATOM 1026 C C . ALA A 1 121 ? 9.474 6.370 6.820 1.00 83.81 121 ALA A C 1
ATOM 1028 O O . ALA A 1 121 ? 9.187 7.313 6.082 1.00 83.81 121 ALA A O 1
ATOM 1029 N N . ASN A 1 122 ? 10.219 5.347 6.391 1.00 79.94 122 ASN A N 1
ATOM 1030 C CA . ASN A 1 122 ? 10.800 5.231 5.047 1.00 79.94 122 ASN A CA 1
ATOM 1031 C C . ASN A 1 122 ? 9.972 4.340 4.102 1.00 79.94 122 ASN A C 1
ATOM 1033 O O . ASN A 1 122 ? 10.519 3.763 3.162 1.00 79.94 122 ASN A O 1
ATOM 1037 N N . SER A 1 123 ? 8.676 4.164 4.370 1.00 81.56 123 SER A N 1
ATOM 1038 C CA . SER A 1 123 ? 7.779 3.432 3.470 1.00 81.56 123 SER A CA 1
ATOM 1039 C C . SER A 1 123 ? 7.716 4.099 2.097 1.00 81.56 123 SER A C 1
ATOM 1041 O O . SER A 1 123 ? 8.013 5.288 1.950 1.00 81.56 123 SER A O 1
ATOM 1043 N N . ALA A 1 124 ? 7.352 3.323 1.075 1.00 78.94 124 ALA A N 1
ATOM 1044 C CA . ALA A 1 124 ? 7.156 3.873 -0.259 1.00 78.94 124 ALA A CA 1
ATOM 1045 C C . ALA A 1 124 ? 6.061 4.949 -0.216 1.00 78.94 124 ALA A C 1
ATOM 1047 O O . ALA A 1 124 ? 5.019 4.738 0.399 1.00 78.94 124 ALA A O 1
ATOM 1048 N N . ALA A 1 125 ? 6.324 6.091 -0.849 1.00 82.38 125 ALA A N 1
ATOM 1049 C CA . ALA A 1 125 ? 5.341 7.156 -0.962 1.00 82.38 125 ALA A CA 1
ATOM 1050 C C . ALA A 1 125 ? 4.167 6.730 -1.853 1.00 82.38 125 ALA A C 1
ATOM 1052 O O . ALA A 1 125 ? 4.349 5.947 -2.795 1.00 82.38 125 ALA A O 1
ATOM 1053 N N . GLY A 1 126 ? 2.983 7.265 -1.557 1.00 79.12 126 GLY A N 1
ATOM 1054 C CA . GLY A 1 126 ? 1.807 7.114 -2.402 1.00 79.12 126 GLY A CA 1
ATOM 1055 C C . GLY A 1 126 ? 1.916 7.916 -3.708 1.00 79.12 126 GLY A C 1
ATOM 1056 O O . GLY A 1 126 ? 2.953 8.520 -4.002 1.00 79.12 126 GLY A O 1
ATOM 1057 N N . PRO A 1 127 ? 0.842 7.952 -4.516 1.00 80.88 127 PRO A N 1
ATOM 1058 C CA . PRO A 1 127 ? 0.762 8.798 -5.713 1.00 80.88 127 PRO A CA 1
ATOM 1059 C C . PRO A 1 127 ? 0.947 10.299 -5.427 1.00 80.88 127 PRO A C 1
ATOM 1061 O O . PRO A 1 127 ? 1.300 11.052 -6.330 1.00 80.88 127 PRO A O 1
ATOM 1064 N N . ASP A 1 128 ? 0.720 10.715 -4.180 1.00 82.94 128 ASP A N 1
ATOM 1065 C CA . ASP A 1 128 ? 0.901 12.071 -3.656 1.00 82.94 128 ASP A CA 1
ATOM 1066 C C . ASP A 1 128 ? 2.371 12.448 -3.391 1.00 82.94 128 ASP A C 1
ATOM 1068 O O . ASP A 1 128 ? 2.699 13.625 -3.263 1.00 82.94 128 ASP A O 1
ATOM 1072 N N . GLY A 1 129 ? 3.275 11.465 -3.343 1.00 82.06 129 GLY A N 1
ATOM 1073 C CA . GLY A 1 129 ? 4.694 11.676 -3.077 1.00 82.06 129 GLY A CA 1
ATOM 1074 C C . GLY A 1 129 ? 5.063 11.819 -1.596 1.00 82.06 129 GLY A C 1
ATOM 1075 O O . GLY A 1 129 ? 6.245 12.022 -1.307 1.00 82.06 129 GLY A O 1
ATOM 1076 N N . PHE A 1 130 ? 4.123 11.653 -0.660 1.00 84.25 130 PHE A N 1
ATOM 1077 C CA . PHE A 1 130 ? 4.402 11.704 0.778 1.00 84.25 130 PHE A CA 1
ATOM 1078 C C . PHE A 1 130 ? 4.626 10.300 1.352 1.00 84.25 130 PHE A C 1
ATOM 1080 O O . PHE A 1 130 ? 3.923 9.345 1.029 1.00 84.25 130 PHE A O 1
ATOM 1087 N N . ASN A 1 131 ? 5.644 10.154 2.202 1.00 86.81 131 ASN A N 1
ATOM 1088 C CA . ASN A 1 131 ? 5.945 8.909 2.914 1.00 86.81 131 ASN A CA 1
ATOM 1089 C C . ASN A 1 131 ? 5.629 9.038 4.413 1.00 86.81 131 ASN A C 1
ATOM 1091 O O . ASN A 1 131 ? 5.297 10.120 4.891 1.00 86.81 131 ASN A O 1
ATOM 1095 N N . GLY A 1 132 ? 5.781 7.950 5.177 1.00 88.81 132 GLY A N 1
ATOM 1096 C CA . GLY A 1 132 ? 5.481 7.941 6.618 1.00 88.81 132 GLY A CA 1
ATOM 1097 C C . GLY A 1 132 ? 6.207 9.033 7.417 1.00 88.81 132 GLY A C 1
ATOM 1098 O O . GLY A 1 132 ? 5.637 9.592 8.348 1.00 88.81 132 GLY A O 1
ATOM 1099 N N . THR A 1 133 ? 7.424 9.421 7.011 1.00 89.88 133 THR A N 1
ATOM 1100 C CA . THR A 1 133 ? 8.176 10.510 7.663 1.00 89.88 133 THR A CA 1
ATOM 1101 C C . THR A 1 133 ? 7.422 11.837 7.609 1.00 89.88 133 THR A C 1
ATOM 1103 O O . THR A 1 133 ? 7.471 12.593 8.576 1.00 89.88 133 THR A O 1
ATOM 1106 N N . PHE A 1 134 ? 6.744 12.136 6.497 1.00 90.81 134 PHE A N 1
ATOM 1107 C CA . PHE A 1 134 ? 5.937 13.349 6.375 1.00 90.81 134 PHE A CA 1
ATOM 1108 C C . PHE A 1 134 ? 4.801 13.343 7.399 1.00 90.81 134 PHE A C 1
ATOM 1110 O O . PHE A 1 134 ? 4.720 14.260 8.212 1.00 90.81 134 PHE A O 1
ATOM 1117 N N . PHE A 1 135 ? 3.992 12.282 7.421 1.00 91.81 135 PHE A N 1
ATOM 1118 C CA . PHE A 1 135 ? 2.840 12.185 8.319 1.00 91.81 135 PHE A CA 1
ATOM 1119 C C . PHE A 1 135 ? 3.243 12.235 9.798 1.00 91.81 135 PHE A C 1
ATOM 1121 O O . PHE A 1 135 ? 2.608 12.931 10.582 1.00 91.81 135 PHE A O 1
ATOM 1128 N N . GLN A 1 136 ? 4.355 11.594 10.165 1.00 93.50 136 GLN A N 1
ATOM 1129 C CA . GLN A 1 136 ? 4.870 11.608 11.538 1.00 93.50 136 GLN A CA 1
ATOM 1130 C C . GLN A 1 136 ? 5.426 12.975 11.951 1.00 93.50 136 GLN A C 1
ATOM 1132 O O . GLN A 1 136 ? 5.161 13.443 13.055 1.00 93.50 136 GLN A O 1
ATOM 1137 N N . LYS A 1 137 ? 6.206 13.637 11.083 1.00 93.31 137 LYS A N 1
ATOM 1138 C CA . LYS A 1 137 ? 6.832 14.929 11.416 1.00 93.31 137 LYS A CA 1
ATOM 1139 C C . LYS A 1 137 ? 5.877 16.110 11.329 1.00 93.31 137 LYS A C 1
ATOM 1141 O O . LYS A 1 137 ? 6.068 17.088 12.042 1.00 93.31 137 LYS A O 1
ATOM 1146 N N . CYS A 1 138 ? 4.898 16.040 10.437 1.00 94.12 138 CYS A N 1
ATOM 1147 C CA . CYS A 1 138 ? 3.911 17.093 10.239 1.00 94.12 138 CYS A CA 1
ATOM 1148 C C . CYS A 1 138 ? 2.621 16.838 11.022 1.00 94.12 138 CYS A C 1
ATOM 1150 O O . CYS A 1 138 ? 1.696 17.629 10.870 1.00 94.12 138 CYS A O 1
ATOM 1152 N N . TRP A 1 139 ? 2.558 15.793 11.860 1.00 94.62 139 TRP A N 1
ATOM 1153 C CA . TRP A 1 139 ? 1.358 15.405 12.607 1.00 94.62 139 TRP A CA 1
ATOM 1154 C C . TRP A 1 139 ? 0.687 16.592 13.303 1.00 94.62 139 TRP A C 1
ATOM 1156 O O . TRP A 1 139 ? -0.491 16.836 13.087 1.00 94.62 139 TRP A O 1
ATOM 1166 N N . ASP A 1 140 ? 1.439 17.406 14.048 1.00 95.69 140 ASP A N 1
ATOM 1167 C CA . ASP A 1 140 ? 0.871 18.548 14.780 1.00 95.69 140 ASP A CA 1
ATOM 1168 C C . ASP A 1 140 ? 0.252 19.631 13.879 1.00 95.69 140 ASP A C 1
ATOM 1170 O O . ASP A 1 140 ? -0.549 20.433 14.354 1.00 95.69 140 ASP A O 1
ATOM 1174 N N . ILE A 1 141 ? 0.606 19.646 12.591 1.00 95.69 141 ILE A N 1
ATOM 1175 C CA . ILE A 1 141 ? 0.075 20.566 11.580 1.00 95.69 141 ILE A CA 1
ATOM 1176 C C . ILE A 1 141 ? -1.172 19.973 10.913 1.00 95.69 141 ILE A C 1
ATOM 1178 O O . ILE A 1 141 ? -2.142 20.691 10.709 1.00 95.69 141 ILE A O 1
ATOM 1182 N N . ILE A 1 142 ? -1.144 18.681 10.568 1.00 93.56 142 ILE A N 1
ATOM 1183 C CA . ILE A 1 142 ? -2.157 18.039 9.708 1.00 93.56 142 ILE A CA 1
ATOM 1184 C C . ILE A 1 142 ? -3.166 17.166 10.469 1.00 93.56 142 ILE A C 1
ATOM 1186 O O . ILE A 1 142 ? -4.106 16.663 9.861 1.00 93.56 142 ILE A O 1
ATOM 1190 N N . LYS A 1 143 ? -2.986 16.948 11.780 1.00 94.00 143 LYS A N 1
ATOM 1191 C CA . LYS A 1 143 ? -3.819 16.026 12.576 1.00 94.00 143 LYS A CA 1
ATOM 1192 C C . LYS A 1 143 ? -5.309 16.345 12.503 1.00 94.00 143 LYS A C 1
ATOM 1194 O O . LYS A 1 143 ? -6.105 15.419 12.427 1.00 94.00 143 LYS A O 1
ATOM 1199 N N . GLU A 1 144 ? -5.682 17.624 12.502 1.00 94.56 144 GLU A N 1
ATOM 1200 C CA . GLU A 1 144 ? -7.089 18.040 12.455 1.00 94.56 144 GLU A CA 1
ATOM 1201 C C . GLU A 1 144 ? -7.693 17.713 11.087 1.00 94.56 144 GLU A C 1
ATOM 1203 O O . GLU A 1 144 ? -8.782 17.155 11.010 1.00 94.56 144 GLU A O 1
ATOM 1208 N N . ASP A 1 145 ? -6.960 17.982 10.005 1.00 92.50 145 ASP A N 1
ATOM 1209 C CA . ASP A 1 145 ? -7.410 17.676 8.644 1.00 92.50 145 ASP A CA 1
ATOM 1210 C C . ASP A 1 145 ? -7.582 16.165 8.439 1.00 92.50 145 ASP A C 1
ATOM 1212 O O . ASP A 1 145 ? -8.557 15.731 7.832 1.00 92.50 145 ASP A O 1
ATOM 1216 N N . ILE A 1 146 ? -6.660 15.356 8.975 1.00 89.81 146 ILE A N 1
ATOM 1217 C CA . ILE A 1 146 ? -6.732 13.890 8.894 1.00 89.81 146 ILE A CA 1
ATOM 1218 C C . ILE A 1 146 ? -7.884 13.353 9.744 1.00 89.81 146 ILE A C 1
ATOM 1220 O O . ILE A 1 146 ? -8.647 12.523 9.267 1.00 89.81 146 ILE A O 1
ATOM 1224 N N . THR A 1 147 ? -8.026 13.827 10.982 1.00 90.94 147 THR A N 1
ATOM 1225 C CA . THR A 1 147 ? -9.065 13.337 11.903 1.00 90.94 147 THR A CA 1
ATOM 1226 C C . THR A 1 147 ? -10.464 13.689 11.402 1.00 90.94 147 THR A C 1
ATOM 1228 O O . THR A 1 147 ? -11.373 12.891 11.554 1.00 90.94 147 THR A O 1
ATOM 1231 N N . ASN A 1 148 ? -10.638 14.851 10.763 1.00 89.69 148 ASN A N 1
ATOM 1232 C CA . ASN A 1 148 ? -11.920 15.245 10.170 1.00 89.69 148 ASN A CA 1
ATOM 1233 C C . ASN A 1 148 ? -12.218 14.557 8.827 1.00 89.69 148 ASN A C 1
ATOM 1235 O O . ASN A 1 148 ? -13.354 14.605 8.357 1.00 89.69 148 ASN A O 1
ATOM 1239 N N . PHE A 1 149 ? -11.198 14.011 8.159 1.00 87.94 149 PHE A N 1
ATOM 1240 C CA . PHE A 1 149 ? -11.362 13.301 6.892 1.00 87.94 149 PHE A CA 1
ATOM 1241 C C . PHE A 1 149 ? -11.865 11.865 7.084 1.00 87.94 149 PHE A C 1
ATOM 1243 O O . PHE A 1 149 ? -12.574 11.356 6.213 1.00 87.94 149 PHE A O 1
ATOM 1250 N N . VAL A 1 150 ? -11.448 11.221 8.177 1.00 81.00 150 VAL A N 1
ATOM 1251 C CA . VAL A 1 150 ? -11.833 9.853 8.561 1.00 81.00 150 VAL A CA 1
ATOM 1252 C C . VAL A 1 150 ? -13.237 9.845 9.158 1.00 81.00 150 VAL A C 1
ATOM 1254 O O . VAL A 1 150 ? -14.004 8.931 8.782 1.00 81.00 150 VAL A O 1
#